Protein AF-A0A6V8MWA5-F1 (afdb_monomer_lite)

Organism: NCBI:txid2740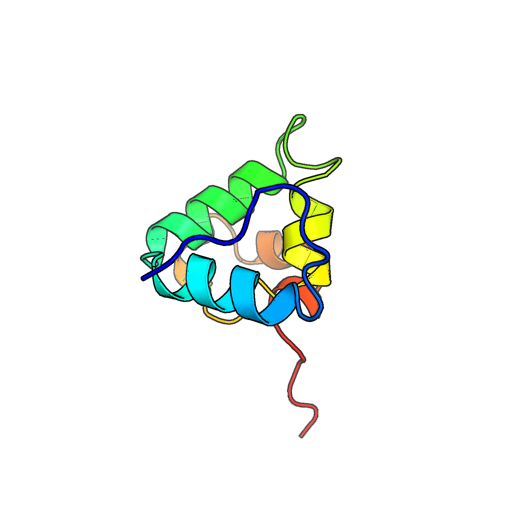185

Radius of gyration: 13.88 Å; chains: 1; bounding box: 42×32×24 Å

Sequence (83 aa):
MQLLPASAPIDDKKVYVNFVRAQMFVYHLAILFYNCLSINGCEKFKELLENYEFLEDMDLTLLFDWEHKSLCAPQAFGKMLVD

Secondary structure (DSSP, 8-state):
-PPPPTTS--TTHHHHHHHHHHT--HHHHHHHHHHHTSTTTTTTHHHHHHHTTTTTT--GGGSSSGGGGGGS-GGGG------

InterPro domains:
  IPR031709 Putative phage abortive infection protein [PF16872] (12-59)

Foldseek 3Di:
DDDDPPPDPPPCVLVVLVVVLVVDDQVVLLVLLVVLLDPVNVPPVLCVLQVNLSCLVHDCVSDPDNCSCVVHDPSSNPDPPPD

Structure (mmCIF, N/CA/C/O backbone):
data_AF-A0A6V8MWA5-F1
#
_entry.id   AF-A0A6V8MWA5-F1
#
loop_
_atom_site.group_PDB
_atom_site.id
_atom_site.type_symbol
_atom_site.label_atom_id
_atom_site.label_alt_id
_atom_site.label_comp_id
_atom_site.label_asym_id
_atom_site.label_entity_id
_atom_site.label_seq_id
_atom_site.pdbx_PDB_ins_code
_atom_site.Cartn_x
_atom_site.Cartn_y
_atom_site.Cartn_z
_atom_site.occupancy
_atom_site.B_iso_or_equiv
_atom_site.auth_seq_id
_atom_site.auth_comp_id
_atom_site.auth_asym_id
_atom_site.auth_atom_id
_atom_site.pdbx_PDB_model_num
ATOM 1 N N . MET A 1 1 ? -28.577 4.546 -5.367 1.00 40.38 1 MET A N 1
ATOM 2 C CA . MET A 1 1 ? -27.533 3.938 -4.520 1.00 40.38 1 MET A CA 1
ATOM 3 C C . MET A 1 1 ? -27.714 4.493 -3.114 1.00 40.38 1 MET A C 1
ATOM 5 O O . MET A 1 1 ? -27.408 5.656 -2.900 1.00 40.38 1 MET A O 1
ATOM 9 N N . GLN A 1 2 ? -28.353 3.748 -2.206 1.00 42.75 2 GLN A N 1
ATOM 10 C CA . GLN A 1 2 ? -28.480 4.177 -0.808 1.00 42.75 2 GLN A CA 1
ATOM 11 C C . GLN A 1 2 ? -27.160 3.868 -0.101 1.00 42.75 2 GLN A C 1
ATOM 13 O O . GLN A 1 2 ? -26.728 2.719 -0.081 1.00 42.75 2 GLN A O 1
ATOM 18 N N . LEU A 1 3 ? -26.501 4.904 0.413 1.00 52.88 3 LEU A N 1
ATOM 19 C CA . LEU A 1 3 ? -25.325 4.760 1.264 1.00 52.88 3 LEU A CA 1
ATOM 20 C C . LEU A 1 3 ? -25.797 4.262 2.635 1.00 52.88 3 LEU A C 1
ATOM 22 O O . LEU A 1 3 ? -26.700 4.854 3.228 1.00 52.88 3 LEU A O 1
ATOM 26 N N . LEU A 1 4 ? -25.217 3.161 3.113 1.00 54.66 4 LEU A N 1
ATOM 27 C CA . LEU A 1 4 ? -25.471 2.655 4.461 1.00 54.66 4 LEU A CA 1
ATOM 28 C C . LEU A 1 4 ? -25.040 3.701 5.504 1.00 54.66 4 LEU A C 1
ATOM 30 O O . LEU A 1 4 ? -24.060 4.418 5.280 1.00 54.66 4 LEU A O 1
ATOM 34 N N . PRO A 1 5 ? -25.751 3.815 6.641 1.00 52.69 5 PRO A N 1
ATOM 35 C CA . PRO A 1 5 ? -25.348 4.718 7.710 1.00 52.69 5 PRO A CA 1
ATOM 36 C C . PRO A 1 5 ? -23.959 4.325 8.226 1.00 52.69 5 PRO A C 1
ATOM 38 O O . PRO A 1 5 ? -23.645 3.142 8.338 1.00 52.69 5 PRO A O 1
ATOM 41 N N . ALA A 1 6 ? -23.142 5.321 8.579 1.00 55.81 6 ALA A N 1
ATOM 42 C CA . ALA A 1 6 ? -21.737 5.151 8.969 1.00 55.81 6 ALA A CA 1
ATOM 43 C C . ALA A 1 6 ? -21.498 4.198 10.165 1.00 55.81 6 ALA A C 1
ATOM 45 O O . ALA A 1 6 ? -20.361 3.810 10.417 1.00 55.81 6 ALA A O 1
ATOM 46 N N . SER A 1 7 ? -22.551 3.834 10.903 1.00 56.84 7 SER A N 1
ATOM 47 C CA . SER A 1 7 ? -22.525 2.943 12.068 1.00 56.84 7 SER A CA 1
ATOM 48 C C . SER A 1 7 ? -23.116 1.549 11.824 1.00 56.84 7 SER A C 1
ATOM 50 O O . SER A 1 7 ? -23.163 0.752 12.761 1.00 56.84 7 SER A O 1
ATOM 52 N N . ALA A 1 8 ? -23.594 1.236 10.613 1.00 56.38 8 ALA A N 1
ATOM 53 C CA . ALA A 1 8 ? -24.091 -0.105 10.315 1.00 56.38 8 ALA A CA 1
ATOM 54 C C . ALA A 1 8 ? -22.940 -1.126 10.391 1.00 56.38 8 ALA A C 1
ATOM 56 O O . ALA A 1 8 ? -21.851 -0.840 9.882 1.00 56.38 8 ALA A O 1
ATOM 57 N N . PRO A 1 9 ? -23.153 -2.313 10.990 1.00 60.59 9 PRO A N 1
ATOM 58 C CA . PRO A 1 9 ? -22.192 -3.401 10.908 1.00 60.59 9 PRO A CA 1
ATOM 59 C C . PRO A 1 9 ? -21.906 -3.696 9.435 1.00 60.59 9 PRO A C 1
ATOM 61 O O . PRO A 1 9 ? -22.807 -4.011 8.660 1.00 60.59 9 PRO A O 1
ATOM 64 N N . ILE A 1 10 ? -20.650 -3.519 9.034 1.00 69.06 10 ILE A N 1
ATOM 65 C CA . ILE A 1 10 ? -20.193 -3.915 7.710 1.00 69.06 10 ILE A CA 1
ATOM 66 C C . ILE A 1 10 ? -19.824 -5.392 7.816 1.00 69.06 10 ILE A C 1
ATOM 68 O O . ILE A 1 10 ? -18.733 -5.717 8.287 1.00 69.06 10 ILE A O 1
ATOM 72 N N . ASP A 1 11 ? -20.750 -6.260 7.411 1.00 70.62 11 ASP A N 1
ATOM 73 C CA . ASP A 1 11 ? -20.582 -7.717 7.491 1.00 70.62 11 ASP A CA 1
ATOM 74 C C . ASP A 1 11 ? -19.388 -8.211 6.659 1.00 70.62 11 ASP A C 1
ATOM 76 O O . ASP A 1 11 ? -18.715 -9.163 7.048 1.00 70.62 11 ASP A O 1
ATOM 80 N N . ASP A 1 12 ? -19.067 -7.522 5.558 1.00 77.69 12 ASP A N 1
ATOM 81 C CA . ASP A 1 12 ? -17.949 -7.874 4.682 1.00 77.69 12 ASP A CA 1
ATOM 82 C C . ASP A 1 12 ? -17.075 -6.656 4.354 1.00 77.69 12 ASP A C 1
ATOM 84 O O . ASP A 1 12 ? -17.197 -6.014 3.311 1.00 77.69 12 ASP A O 1
ATOM 88 N N . LYS A 1 13 ? -16.170 -6.308 5.276 1.00 83.94 13 LYS A N 1
ATOM 89 C CA . LYS A 1 13 ? -15.225 -5.189 5.103 1.00 83.94 13 LYS A CA 1
ATOM 90 C C . LYS A 1 13 ? -14.321 -5.372 3.878 1.00 83.94 13 LYS A C 1
ATOM 92 O O . LYS A 1 13 ? -13.924 -4.376 3.274 1.00 83.94 13 LYS A O 1
ATOM 97 N N . LYS A 1 14 ? -14.038 -6.619 3.480 1.00 83.19 14 LYS A N 1
ATOM 98 C CA . LYS A 1 14 ? -13.198 -6.922 2.315 1.00 83.19 14 LYS A CA 1
ATOM 99 C C . LYS A 1 14 ? -13.885 -6.497 1.020 1.00 83.19 14 LYS A C 1
ATOM 101 O O . LYS A 1 14 ? -13.232 -5.916 0.159 1.00 83.19 14 LYS A O 1
ATOM 106 N N . VAL A 1 15 ? -15.203 -6.669 0.910 1.00 85.50 15 VAL A N 1
ATOM 107 C CA . VAL A 1 15 ? -15.982 -6.168 -0.236 1.00 85.50 15 VAL A CA 1
ATOM 108 C C . VAL A 1 15 ? -15.838 -4.651 -0.402 1.00 85.50 15 VAL A C 1
ATOM 110 O O . VAL A 1 15 ? -15.585 -4.180 -1.508 1.00 85.50 15 VAL A O 1
ATOM 113 N N . TYR A 1 16 ? -15.917 -3.872 0.679 1.00 86.62 16 TYR A N 1
ATOM 114 C CA . TYR A 1 16 ? -15.754 -2.413 0.598 1.00 86.62 16 TYR A CA 1
ATOM 115 C C . TYR A 1 16 ? -14.334 -2.001 0.240 1.00 86.62 16 TYR A C 1
ATOM 117 O O . TYR A 1 16 ? -14.146 -1.100 -0.574 1.00 86.62 16 TYR A O 1
ATOM 125 N N . VAL A 1 17 ? -13.339 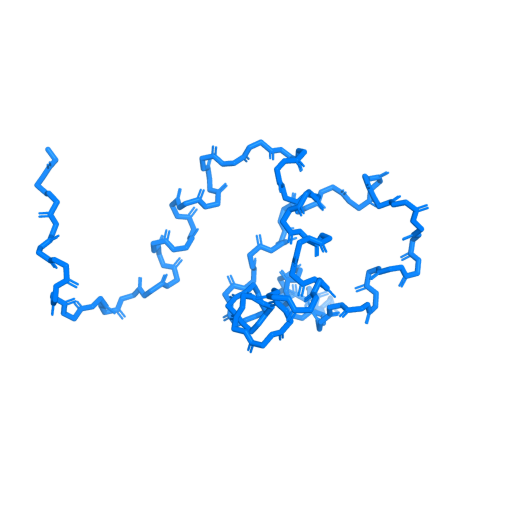-2.673 0.818 1.00 87.69 17 VAL A N 1
ATOM 126 C CA . VAL A 1 17 ? -11.941 -2.439 0.462 1.00 87.69 17 VAL A CA 1
ATOM 127 C C . VAL A 1 17 ? -11.712 -2.722 -1.022 1.00 87.69 17 VAL A C 1
ATOM 129 O O . VAL A 1 17 ? -11.122 -1.892 -1.710 1.00 87.69 17 VAL A O 1
ATOM 132 N N . ASN A 1 18 ? -12.262 -3.818 -1.544 1.00 86.62 18 ASN A N 1
ATOM 133 C CA . ASN A 1 18 ? -12.205 -4.142 -2.966 1.00 86.62 18 ASN A CA 1
ATOM 134 C C . ASN A 1 18 ? -12.884 -3.076 -3.833 1.00 86.62 18 ASN A C 1
ATOM 136 O O . ASN A 1 18 ? -12.323 -2.682 -4.852 1.00 86.62 18 ASN A O 1
ATOM 140 N N . PHE A 1 19 ? -14.043 -2.554 -3.420 1.00 88.25 19 PHE A N 1
ATOM 141 C CA . PHE A 1 19 ? -14.697 -1.449 -4.126 1.00 88.25 19 PHE A CA 1
ATOM 142 C C . PHE A 1 19 ? -13.841 -0.180 -4.153 1.00 88.25 19 PHE A C 1
ATOM 144 O O . PHE A 1 19 ? -13.735 0.459 -5.198 1.00 88.25 19 PHE A O 1
ATOM 151 N N . VAL A 1 20 ? -13.223 0.185 -3.027 1.00 88.50 20 VAL A N 1
ATOM 152 C CA . VAL A 1 20 ? -12.330 1.350 -2.944 1.00 88.50 20 VAL A CA 1
ATOM 153 C C . VAL A 1 20 ? -11.089 1.141 -3.813 1.00 88.50 20 VAL A C 1
ATOM 155 O O . VAL A 1 20 ? -10.740 2.027 -4.589 1.00 88.50 20 VAL A O 1
ATOM 158 N N . ARG A 1 21 ? -10.459 -0.035 -3.739 1.00 87.44 21 ARG A N 1
ATOM 159 C CA . ARG A 1 21 ? -9.291 -0.405 -4.550 1.00 87.44 21 ARG A CA 1
ATOM 160 C C . ARG A 1 21 ? -9.598 -0.353 -6.046 1.00 87.44 21 ARG A C 1
ATOM 162 O O . ARG A 1 21 ? -8.821 0.222 -6.795 1.00 87.44 21 ARG A O 1
ATOM 169 N N . ALA A 1 22 ? -10.755 -0.859 -6.474 1.00 88.88 22 ALA A N 1
ATOM 170 C CA . ALA A 1 22 ? -11.172 -0.845 -7.878 1.00 88.88 22 ALA A CA 1
ATOM 171 C C . ALA A 1 22 ? -11.329 0.574 -8.465 1.00 88.88 22 ALA A C 1
ATOM 173 O O . ALA A 1 22 ? -11.325 0.742 -9.682 1.00 88.88 22 ALA A O 1
ATOM 174 N N . GLN A 1 23 ? -11.470 1.600 -7.619 1.00 90.44 23 GLN A N 1
ATOM 175 C CA . GLN A 1 23 ? -11.522 3.007 -8.034 1.00 90.44 23 GLN A CA 1
ATOM 176 C C . GLN A 1 23 ? -10.120 3.634 -8.173 1.00 90.44 23 GLN A C 1
ATOM 178 O O . GLN A 1 23 ? -9.996 4.767 -8.640 1.00 90.44 23 GLN A O 1
ATOM 183 N N . MET A 1 24 ? -9.057 2.948 -7.742 1.00 90.56 24 MET A N 1
ATOM 184 C CA . MET A 1 24 ? -7.703 3.492 -7.706 1.00 90.56 24 MET A CA 1
ATOM 185 C C . MET A 1 24 ? -6.902 3.137 -8.958 1.00 90.56 24 MET A C 1
ATOM 187 O O . MET A 1 24 ? -6.740 1.977 -9.317 1.00 90.56 24 MET A O 1
ATOM 191 N N . PHE A 1 25 ? -6.327 4.157 -9.595 1.00 89.75 25 PHE A N 1
ATOM 192 C CA . PHE A 1 25 ? -5.286 3.974 -10.608 1.00 89.75 25 PHE A CA 1
ATOM 193 C C . PHE A 1 25 ? -3.986 3.421 -9.999 1.00 89.75 25 PHE A C 1
ATOM 195 O O . PHE A 1 25 ? -3.670 3.701 -8.843 1.00 89.75 25 PHE A O 1
ATOM 202 N N . VAL A 1 26 ? -3.183 2.723 -10.809 1.00 87.75 26 VAL A N 1
ATOM 203 C CA . VAL A 1 26 ? -1.930 2.055 -10.391 1.00 87.75 26 VAL A CA 1
ATOM 204 C C . VAL A 1 26 ? -0.956 2.962 -9.623 1.00 87.75 26 VAL A C 1
ATOM 206 O O . VAL A 1 26 ? -0.379 2.548 -8.621 1.00 87.75 26 VAL A O 1
ATOM 209 N N . TYR A 1 27 ? -0.836 4.237 -10.008 1.00 94.06 27 TYR A N 1
ATOM 210 C CA . TYR A 1 27 ? 0.033 5.199 -9.319 1.00 94.06 27 TYR A CA 1
ATOM 211 C C . TYR A 1 27 ? -0.444 5.543 -7.903 1.00 94.06 27 TYR A C 1
ATOM 213 O O . TYR A 1 27 ? 0.375 5.828 -7.030 1.00 94.06 27 TYR A O 1
ATOM 221 N N . HIS A 1 28 ? -1.754 5.497 -7.643 1.00 93.81 28 HIS A N 1
ATOM 222 C CA . HIS A 1 28 ? -2.273 5.716 -6.296 1.00 93.81 28 HIS A CA 1
ATOM 223 C C . HIS A 1 28 ? -1.852 4.592 -5.353 1.00 93.81 28 HIS A C 1
ATOM 225 O O . HIS A 1 28 ? -1.493 4.880 -4.216 1.00 93.81 28 HIS A O 1
ATOM 231 N N . LEU A 1 29 ? -1.826 3.339 -5.821 1.00 93.62 29 LEU A N 1
ATOM 232 C CA . LEU A 1 29 ? -1.366 2.209 -5.009 1.00 93.62 29 LEU A CA 1
ATOM 233 C C . LEU A 1 29 ? 0.101 2.382 -4.596 1.00 93.62 29 LEU A C 1
ATOM 235 O O . LEU A 1 29 ? 0.428 2.184 -3.429 1.00 93.62 29 LEU A O 1
ATOM 239 N N . ALA A 1 30 ? 0.960 2.861 -5.502 1.00 94.38 30 ALA A N 1
ATOM 240 C CA . ALA A 1 30 ? 2.355 3.168 -5.180 1.00 94.38 30 ALA A CA 1
ATOM 241 C C . ALA A 1 30 ? 2.498 4.304 -4.150 1.00 94.38 30 ALA A C 1
ATOM 243 O O . ALA A 1 30 ? 3.286 4.198 -3.209 1.00 94.38 30 ALA A O 1
ATOM 244 N N . ILE A 1 31 ? 1.701 5.370 -4.273 1.00 94.75 31 ILE A N 1
ATOM 245 C CA . ILE A 1 31 ? 1.691 6.464 -3.288 1.00 94.75 31 ILE A CA 1
ATOM 246 C C . ILE A 1 31 ? 1.216 5.961 -1.921 1.00 94.75 31 ILE A C 1
ATOM 248 O O . ILE A 1 31 ? 1.825 6.289 -0.903 1.00 94.75 31 ILE A O 1
ATOM 252 N N . LEU A 1 32 ? 0.147 5.163 -1.880 1.00 94.19 32 LEU A N 1
ATOM 253 C CA . LEU A 1 32 ? -0.394 4.612 -0.637 1.00 94.19 32 LEU A CA 1
ATOM 254 C C . LEU A 1 32 ? 0.571 3.625 0.019 1.00 94.19 32 LEU A C 1
ATOM 256 O O . LEU A 1 32 ? 0.715 3.657 1.240 1.00 94.19 32 LEU A O 1
ATOM 260 N N . PHE A 1 33 ? 1.281 2.822 -0.775 1.00 95.56 33 PHE A N 1
ATOM 261 C CA . PHE A 1 33 ? 2.358 1.967 -0.293 1.00 95.56 33 PHE A CA 1
ATOM 262 C C . PHE A 1 33 ? 3.409 2.790 0.466 1.00 95.56 33 PHE A C 1
ATOM 264 O O . PHE A 1 33 ? 3.656 2.532 1.640 1.00 95.56 33 PHE A O 1
ATOM 271 N N . TYR A 1 34 ? 3.960 3.854 -0.123 1.00 95.81 34 TYR A N 1
ATOM 272 C CA . TYR A 1 34 ? 4.941 4.684 0.588 1.00 95.81 34 TYR A CA 1
ATOM 273 C C . TYR A 1 34 ? 4.335 5.478 1.748 1.00 95.81 34 TYR A C 1
ATOM 275 O O . TYR A 1 34 ? 4.983 5.674 2.778 1.00 95.81 34 TYR A O 1
ATOM 283 N N . ASN A 1 35 ? 3.077 5.902 1.628 1.00 94.81 35 ASN A N 1
ATOM 284 C CA . ASN A 1 35 ? 2.381 6.590 2.706 1.00 94.81 35 ASN A CA 1
ATOM 285 C C . ASN A 1 35 ? 2.217 5.698 3.944 1.00 94.81 35 ASN A C 1
ATOM 287 O O . ASN A 1 35 ? 2.414 6.179 5.061 1.00 94.81 35 ASN A O 1
ATOM 291 N N . CYS A 1 36 ? 1.933 4.406 3.764 1.00 95.12 36 CYS A N 1
ATOM 292 C CA . CYS A 1 36 ? 1.777 3.471 4.877 1.00 95.12 36 CYS A CA 1
ATOM 293 C C . CYS A 1 36 ? 3.083 3.200 5.632 1.00 95.12 36 CYS A C 1
ATOM 295 O O . CYS A 1 36 ? 3.050 2.803 6.791 1.00 95.12 36 CYS A O 1
ATOM 297 N N . LEU A 1 37 ? 4.231 3.471 5.012 1.00 94.81 37 LEU A N 1
ATOM 298 C CA . LEU A 1 37 ? 5.544 3.361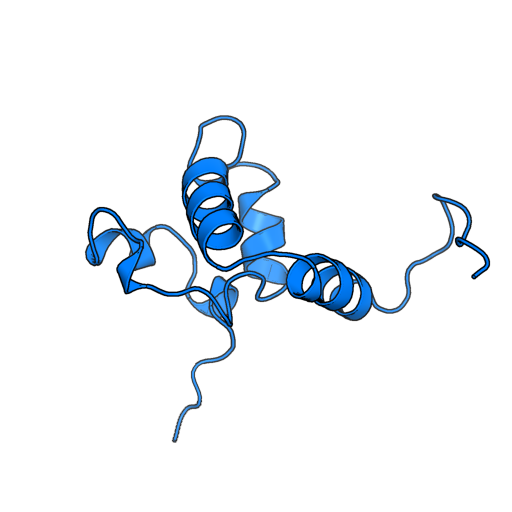 5.647 1.00 94.81 37 LEU A CA 1
ATOM 299 C C . LEU A 1 37 ? 5.931 4.622 6.432 1.00 94.81 37 LEU A C 1
ATOM 301 O O . LEU A 1 37 ? 6.894 4.600 7.197 1.00 94.81 37 LEU A O 1
ATOM 305 N N . SER A 1 38 ? 5.199 5.725 6.256 1.00 94.56 38 SER A N 1
ATOM 306 C CA . SER A 1 38 ? 5.446 6.960 7.000 1.00 94.56 38 SER A CA 1
ATOM 307 C C . SER A 1 38 ? 5.114 6.803 8.486 1.00 94.56 38 SER A C 1
ATOM 309 O O . SER A 1 38 ? 4.306 5.956 8.864 1.00 94.56 38 SER A O 1
ATOM 311 N N . ILE A 1 39 ? 5.661 7.687 9.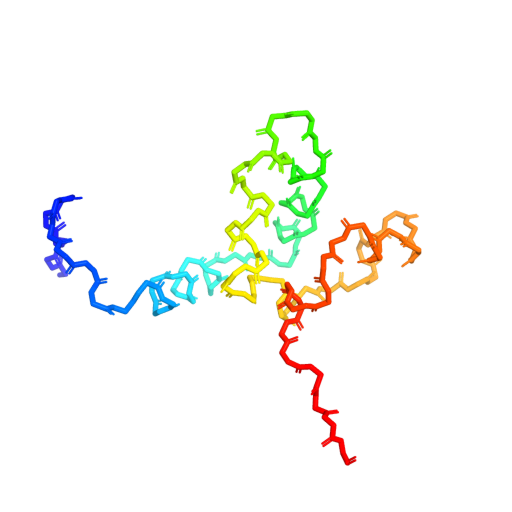324 1.00 92.31 39 ILE A N 1
ATOM 312 C CA . ILE A 1 39 ? 5.395 7.712 10.774 1.00 92.31 39 ILE A CA 1
ATOM 313 C C . ILE A 1 39 ? 3.897 7.777 11.118 1.00 92.31 39 ILE A C 1
ATOM 315 O O . ILE A 1 39 ? 3.471 7.232 12.126 1.00 92.31 39 ILE A O 1
ATOM 319 N N . ASN A 1 40 ? 3.089 8.401 10.253 1.00 90.56 40 ASN A N 1
ATOM 320 C CA . ASN A 1 40 ? 1.643 8.523 10.443 1.00 90.56 40 ASN A CA 1
ATOM 321 C C . ASN A 1 40 ? 0.858 7.361 9.811 1.00 90.56 40 ASN A C 1
ATOM 323 O O . ASN A 1 40 ? -0.304 7.144 10.148 1.00 90.56 40 ASN A O 1
ATOM 327 N N . GLY A 1 41 ? 1.463 6.645 8.861 1.00 88.75 41 GLY A N 1
ATOM 328 C CA . GLY A 1 41 ? 0.834 5.538 8.145 1.00 88.75 41 GLY A CA 1
ATOM 329 C C . GLY A 1 41 ? 1.123 4.170 8.760 1.00 88.75 41 GLY A C 1
ATOM 330 O O . GLY A 1 41 ? 0.306 3.259 8.620 1.00 88.75 41 GLY A O 1
ATOM 331 N N . CYS A 1 42 ? 2.243 4.024 9.468 1.00 91.81 42 CYS A N 1
ATOM 332 C CA . CYS A 1 42 ? 2.726 2.720 9.909 1.00 91.81 42 CYS A CA 1
ATOM 333 C C . CYS A 1 42 ? 1.902 2.101 11.043 1.00 91.81 42 CYS A C 1
ATOM 335 O O . CYS A 1 42 ? 1.857 0.879 11.138 1.00 91.81 42 CYS A O 1
ATOM 337 N N . GLU A 1 43 ? 1.224 2.910 11.864 1.00 88.44 43 GLU A N 1
ATOM 338 C CA . GLU A 1 43 ? 0.462 2.399 13.010 1.00 88.44 43 GLU A CA 1
ATOM 339 C C . GLU A 1 43 ? -0.859 1.736 12.610 1.00 88.44 43 GLU A C 1
ATOM 341 O O . GLU A 1 43 ? -1.152 0.637 13.060 1.00 88.44 43 GLU A O 1
ATOM 346 N N . LYS A 1 44 ? -1.681 2.407 11.792 1.00 88.81 44 LYS A N 1
ATOM 347 C CA . LYS A 1 44 ? -3.046 1.943 11.466 1.00 88.81 44 LYS A CA 1
ATOM 348 C C . LYS A 1 44 ? -3.249 1.673 9.987 1.00 88.81 44 LYS A C 1
ATOM 350 O O . LYS A 1 44 ? -3.966 0.750 9.617 1.00 88.81 44 LYS A O 1
ATOM 355 N N . PHE A 1 45 ? -2.666 2.503 9.126 1.00 92.06 45 PHE A N 1
ATOM 356 C CA . PHE A 1 45 ? -2.933 2.412 7.696 1.00 92.06 45 PHE A CA 1
ATOM 357 C C . PHE A 1 45 ? -2.238 1.197 7.078 1.00 92.06 45 PHE A C 1
ATOM 359 O O . PHE A 1 45 ? -2.857 0.460 6.314 1.00 92.06 45 PHE A O 1
ATOM 366 N N . LYS A 1 46 ? -0.996 0.930 7.489 1.00 94.12 46 LYS A N 1
ATOM 367 C CA . LYS A 1 46 ? -0.254 -0.273 7.107 1.00 94.12 46 LYS A CA 1
ATOM 368 C C . LYS A 1 46 ? -0.992 -1.560 7.481 1.00 94.12 46 LYS A C 1
ATOM 370 O O . LYS A 1 46 ? -1.158 -2.424 6.628 1.00 94.12 46 LYS A O 1
ATOM 375 N N . GLU A 1 47 ? -1.508 -1.644 8.708 1.00 92.50 47 GLU A N 1
ATOM 376 C CA . GLU A 1 47 ? -2.302 -2.792 9.165 1.00 92.50 47 GLU A CA 1
ATOM 377 C C . GLU A 1 47 ? -3.530 -3.027 8.266 1.00 92.50 47 GLU A C 1
ATOM 379 O O . GLU A 1 47 ? -3.832 -4.162 7.903 1.00 92.50 47 GLU A O 1
ATOM 384 N N . LEU A 1 48 ? -4.231 -1.963 7.858 1.00 91.00 48 LEU A N 1
ATOM 385 C CA . LEU A 1 48 ? -5.380 -2.076 6.955 1.00 91.00 48 LEU A CA 1
ATOM 386 C C . LEU A 1 48 ? -4.978 -2.569 5.558 1.00 91.00 48 LEU A C 1
ATOM 388 O O . LEU A 1 48 ? -5.663 -3.422 5.000 1.00 91.00 48 LEU A O 1
ATOM 392 N N . LEU A 1 49 ? -3.881 -2.064 4.991 1.00 92.31 49 LEU A N 1
ATOM 393 C CA . LEU A 1 49 ? -3.383 -2.538 3.693 1.00 92.31 49 LEU A CA 1
ATOM 394 C C . LEU A 1 49 ? -3.062 -4.036 3.736 1.00 92.31 49 LEU A C 1
ATOM 396 O O . LEU A 1 49 ? -3.440 -4.778 2.829 1.00 92.31 49 LEU A O 1
ATOM 400 N N . GLU A 1 50 ? -2.402 -4.474 4.808 1.00 93.12 50 GLU A N 1
ATOM 401 C CA . GLU A 1 50 ? -1.983 -5.860 5.006 1.00 93.12 50 GLU A CA 1
ATOM 402 C C . GLU A 1 50 ? -3.168 -6.800 5.265 1.00 93.12 50 GLU A C 1
ATOM 404 O O . GLU A 1 50 ? -3.266 -7.847 4.630 1.00 93.12 50 GLU A O 1
ATOM 409 N N . ASN A 1 51 ? -4.099 -6.424 6.145 1.00 92.06 51 ASN A N 1
ATOM 410 C CA . ASN A 1 51 ? -5.234 -7.273 6.528 1.00 92.06 51 ASN A CA 1
ATOM 411 C C . ASN A 1 51 ? -6.268 -7.471 5.411 1.00 92.06 51 ASN A C 1
ATOM 413 O O . ASN A 1 51 ? -7.058 -8.415 5.473 1.00 92.06 51 ASN A O 1
ATOM 417 N N . TYR A 1 52 ? -6.289 -6.588 4.411 1.00 91.50 52 TYR A N 1
ATOM 418 C CA . TYR A 1 52 ? -7.267 -6.628 3.324 1.00 91.50 52 TYR A CA 1
ATOM 419 C C . TYR A 1 52 ? -6.651 -6.831 1.936 1.00 91.50 52 TYR A C 1
ATOM 421 O O . TYR A 1 52 ? -7.353 -6.618 0.950 1.00 91.50 52 TYR A O 1
ATOM 429 N N . GLU A 1 53 ? -5.387 -7.267 1.849 1.00 93.19 53 GLU A N 1
ATOM 430 C CA . GLU A 1 53 ? -4.717 -7.582 0.571 1.00 93.19 53 GLU A CA 1
ATO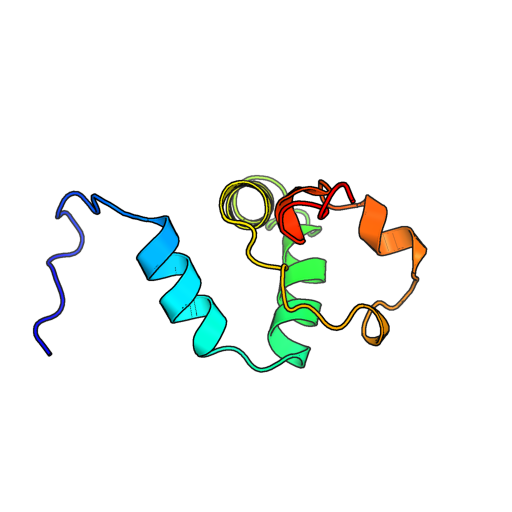M 431 C C . GLU A 1 53 ? -4.769 -6.398 -0.423 1.00 93.19 53 GLU A C 1
ATOM 433 O O . GLU A 1 53 ? -4.926 -6.563 -1.631 1.00 93.19 53 GLU A O 1
ATOM 438 N N . PHE A 1 54 ? -4.692 -5.164 0.087 1.00 92.62 54 PHE A N 1
ATOM 439 C CA . PHE A 1 54 ? -5.037 -3.957 -0.675 1.00 92.62 54 PHE A CA 1
ATOM 440 C C . PHE A 1 54 ? -4.089 -3.685 -1.861 1.00 92.62 54 PHE A C 1
ATOM 442 O O . PHE A 1 54 ? -4.460 -2.994 -2.808 1.00 92.62 54 PHE A O 1
ATOM 449 N N . LEU A 1 55 ? -2.868 -4.220 -1.818 1.00 93.56 55 LEU A N 1
ATOM 450 C CA . LEU A 1 55 ? -1.830 -4.052 -2.839 1.00 93.56 55 LEU A CA 1
ATOM 451 C C . LEU A 1 55 ? -1.739 -5.245 -3.805 1.00 93.56 55 LEU A C 1
ATOM 453 O O . LEU A 1 55 ? -0.753 -5.348 -4.529 1.00 93.56 55 LEU A O 1
ATOM 457 N N . GLU A 1 56 ? -2.728 -6.142 -3.833 1.00 91.44 56 GLU A N 1
ATOM 458 C CA . GLU A 1 56 ? -2.756 -7.319 -4.722 1.00 91.44 56 GLU A CA 1
ATOM 459 C C . GLU A 1 56 ? -2.549 -6.964 -6.209 1.00 91.44 56 GLU A C 1
ATOM 461 O O . GLU A 1 56 ? -1.781 -7.639 -6.888 1.00 91.44 56 GLU A O 1
ATOM 466 N N . ASP A 1 57 ? -3.130 -5.857 -6.691 1.00 88.62 57 ASP A N 1
ATOM 467 C CA . ASP A 1 57 ? -2.976 -5.389 -8.084 1.00 88.62 57 ASP A CA 1
ATOM 468 C C . ASP A 1 57 ? -1.887 -4.311 -8.257 1.00 88.62 57 ASP A C 1
ATOM 470 O O . ASP A 1 57 ? -1.875 -3.568 -9.244 1.00 88.62 57 ASP A O 1
ATOM 474 N N . MET A 1 58 ? -0.995 -4.141 -7.276 1.00 92.19 58 MET A N 1
ATOM 475 C CA . MET A 1 58 ? 0.028 -3.100 -7.347 1.00 92.19 58 MET A CA 1
ATOM 476 C C . MET A 1 58 ? 1.090 -3.428 -8.406 1.00 92.19 58 MET A C 1
ATOM 478 O O . MET A 1 58 ? 1.724 -4.482 -8.378 1.00 92.19 58 MET A O 1
ATOM 482 N N . ASP A 1 59 ? 1.364 -2.465 -9.287 1.00 93.31 59 ASP A N 1
ATOM 483 C CA . ASP A 1 59 ? 2.505 -2.524 -10.198 1.00 93.31 59 ASP A CA 1
ATOM 484 C C . ASP A 1 59 ? 3.817 -2.305 -9.423 1.00 93.31 59 ASP A C 1
ATOM 486 O O . ASP A 1 59 ? 4.161 -1.187 -9.028 1.00 93.31 59 ASP A O 1
ATOM 490 N N . LEU A 1 60 ? 4.559 -3.393 -9.201 1.00 93.25 60 LEU A N 1
ATOM 491 C CA . LEU A 1 60 ? 5.823 -3.379 -8.460 1.00 93.25 60 LEU A CA 1
ATOM 492 C C . LEU A 1 60 ? 6.942 -2.607 -9.178 1.00 93.25 60 LEU A C 1
ATOM 494 O O . LEU A 1 60 ? 7.929 -2.253 -8.535 1.00 93.25 60 LEU A O 1
ATOM 498 N N . THR A 1 61 ? 6.801 -2.304 -10.474 1.00 95.31 61 THR A N 1
ATOM 499 C CA . THR A 1 61 ? 7.774 -1.474 -11.207 1.00 95.31 61 THR A CA 1
ATOM 500 C C . THR A 1 61 ? 7.740 -0.005 -10.777 1.00 95.31 61 THR A C 1
ATOM 502 O O . THR A 1 61 ? 8.681 0.738 -11.048 1.00 95.31 61 THR A O 1
ATOM 505 N N . LEU A 1 62 ? 6.684 0.410 -10.065 1.00 95.50 62 LEU A N 1
ATOM 506 C CA . LEU A 1 62 ? 6.529 1.755 -9.509 1.00 95.50 62 LEU A CA 1
ATOM 507 C C . LEU A 1 62 ? 7.239 1.944 -8.160 1.00 95.50 62 LEU A C 1
ATOM 509 O O . LEU A 1 62 ? 7.221 3.046 -7.606 1.00 95.50 62 LEU A O 1
ATOM 513 N N . LEU A 1 63 ? 7.847 0.892 -7.608 1.00 96.06 63 LEU A N 1
ATOM 514 C CA . LEU A 1 63 ? 8.688 1.011 -6.423 1.00 96.06 63 LEU A CA 1
ATOM 515 C C . LEU A 1 63 ? 9.999 1.730 -6.773 1.00 96.06 63 LEU A C 1
ATOM 517 O O . LEU A 1 63 ? 10.642 1.425 -7.772 1.00 96.06 63 LEU A O 1
ATOM 521 N N . PHE A 1 64 ? 10.444 2.643 -5.907 1.00 95.69 64 PHE A N 1
ATOM 522 C CA . PHE A 1 64 ? 11.760 3.284 -6.018 1.00 95.69 64 PHE A CA 1
ATOM 523 C C . PHE A 1 64 ? 12.924 2.302 -5.827 1.00 95.69 64 PHE A C 1
ATOM 525 O O . PHE A 1 64 ? 14.016 2.547 -6.326 1.00 95.69 64 PHE A O 1
ATOM 532 N N . ASP A 1 65 ? 12.681 1.211 -5.098 1.00 96.06 65 ASP A N 1
ATOM 533 C CA . ASP A 1 65 ? 13.610 0.097 -4.907 1.00 96.06 65 ASP A CA 1
ATOM 534 C C . ASP A 1 65 ? 12.782 -1.188 -4.805 1.00 96.06 65 ASP A C 1
ATOM 536 O O . ASP A 1 65 ? 11.772 -1.214 -4.096 1.00 96.06 65 ASP A O 1
ATOM 540 N N . TRP A 1 66 ? 13.188 -2.243 -5.509 1.00 93.12 66 TRP A N 1
ATOM 541 C CA . TRP A 1 66 ? 12.500 -3.534 -5.495 1.00 93.12 66 TRP A CA 1
ATOM 542 C C . TRP A 1 66 ? 12.523 -4.178 -4.099 1.00 93.12 66 TRP A C 1
ATOM 544 O O . TRP A 1 66 ? 11.571 -4.872 -3.729 1.00 93.12 66 TRP A O 1
ATOM 554 N N . GLU A 1 67 ? 13.554 -3.898 -3.293 1.00 95.00 67 GLU A N 1
ATOM 555 C CA . GLU A 1 67 ? 13.667 -4.386 -1.916 1.00 95.00 67 GLU A CA 1
ATOM 556 C C . GLU A 1 67 ? 12.584 -3.793 -1.012 1.00 95.00 67 GLU A C 1
ATOM 558 O O . GLU A 1 67 ? 12.163 -4.440 -0.046 1.00 95.00 67 GLU A O 1
ATOM 563 N N . HIS A 1 68 ? 12.043 -2.615 -1.356 1.00 95.75 68 HIS A N 1
ATOM 564 C CA . HIS A 1 68 ? 10.979 -1.983 -0.581 1.00 95.75 68 HIS A CA 1
ATOM 565 C C . HIS A 1 68 ? 9.738 -2.862 -0.463 1.00 95.75 68 HIS A C 1
ATOM 567 O O . HIS A 1 68 ? 9.043 -2.761 0.542 1.00 95.75 68 HIS A O 1
ATOM 573 N N . LYS A 1 69 ? 9.483 -3.781 -1.405 1.00 94.25 69 LYS A N 1
ATOM 574 C CA . LYS A 1 69 ? 8.375 -4.744 -1.300 1.00 94.25 69 LYS A CA 1
ATOM 575 C C . LYS A 1 69 ? 8.351 -5.454 0.062 1.00 94.25 69 LYS A C 1
ATOM 577 O O . LYS A 1 69 ? 7.278 -5.690 0.607 1.00 94.25 69 LYS A O 1
ATOM 582 N N . SER A 1 70 ? 9.524 -5.745 0.628 1.00 94.88 70 SER A N 1
ATOM 583 C CA . SER A 1 70 ? 9.677 -6.420 1.925 1.00 94.88 70 SER A CA 1
ATOM 584 C C . SER A 1 70 ? 9.296 -5.566 3.144 1.00 94.88 70 SER A C 1
ATOM 586 O O . SER A 1 70 ? 9.167 -6.093 4.247 1.00 94.88 70 SER A O 1
ATOM 588 N N . LEU A 1 71 ? 9.091 -4.256 2.964 1.00 95.12 71 LEU A N 1
ATOM 589 C CA . LEU A 1 71 ? 8.689 -3.340 4.033 1.00 95.12 71 LEU A CA 1
ATOM 590 C C . LEU A 1 71 ? 7.213 -3.490 4.416 1.00 95.12 71 LEU A C 1
ATOM 592 O O . LEU A 1 71 ? 6.829 -3.046 5.499 1.00 95.12 71 LEU A O 1
ATOM 596 N N . CYS A 1 72 ? 6.401 -4.123 3.570 1.00 93.38 72 CYS A N 1
ATOM 597 C CA . CYS A 1 72 ? 5.044 -4.558 3.883 1.00 93.38 72 CYS A CA 1
ATOM 598 C C . CYS A 1 72 ? 5.000 -6.077 4.002 1.00 93.38 72 CYS A C 1
ATOM 600 O O . CYS A 1 72 ? 5.746 -6.799 3.337 1.00 93.38 72 CYS A O 1
ATOM 602 N N . ALA A 1 73 ? 4.099 -6.569 4.843 1.00 94.06 73 ALA A N 1
ATOM 603 C CA . ALA A 1 73 ? 3.908 -7.996 4.985 1.00 94.06 73 ALA A CA 1
ATOM 604 C C . ALA A 1 73 ? 3.409 -8.611 3.656 1.00 94.06 73 ALA A C 1
ATOM 606 O O . ALA A 1 73 ? 2.608 -7.980 2.957 1.00 94.06 73 ALA A O 1
ATOM 607 N N . PRO A 1 74 ? 3.845 -9.833 3.285 1.00 91.88 74 PRO A N 1
ATOM 608 C CA . PRO A 1 74 ? 3.533 -10.426 1.983 1.00 91.88 74 PRO A CA 1
ATOM 609 C C . PRO A 1 74 ? 2.036 -10.484 1.663 1.00 91.88 74 PRO A C 1
ATOM 611 O O . PRO A 1 74 ? 1.661 -10.300 0.510 1.00 91.88 74 PRO A O 1
ATOM 614 N N . GLN A 1 75 ? 1.184 -10.672 2.679 1.00 91.50 75 GLN A N 1
ATOM 615 C CA . GLN A 1 75 ? -0.270 -10.711 2.515 1.00 91.50 75 GLN A CA 1
ATOM 616 C C . GLN A 1 75 ? -0.872 -9.409 1.970 1.00 91.50 75 GLN A C 1
ATOM 618 O O . GLN A 1 75 ? -1.945 -9.455 1.381 1.00 91.50 75 GLN A O 1
ATOM 623 N N . ALA A 1 76 ? -0.194 -8.260 2.101 1.00 92.19 76 ALA A N 1
ATOM 624 C CA . ALA A 1 76 ? -0.664 -7.016 1.491 1.00 92.19 76 ALA A CA 1
ATOM 625 C C . ALA A 1 76 ? -0.800 -7.139 -0.031 1.00 92.19 76 ALA A C 1
ATOM 627 O O . ALA A 1 76 ? -1.652 -6.480 -0.615 1.00 92.19 76 ALA A O 1
ATOM 628 N N . PHE A 1 77 ? 0.012 -7.994 -0.656 1.00 92.44 77 PHE A N 1
ATOM 629 C CA . PHE A 1 77 ? 0.070 -8.206 -2.101 1.00 92.44 77 PHE A CA 1
ATOM 630 C C . PHE A 1 77 ? -0.789 -9.394 -2.562 1.00 92.44 77 PHE A C 1
ATOM 632 O O . PHE A 1 77 ? -0.552 -9.945 -3.634 1.00 92.44 77 PHE A O 1
ATOM 639 N N . GLY A 1 78 ? -1.771 -9.803 -1.755 1.00 87.31 78 GLY A N 1
ATOM 640 C CA . GLY A 1 78 ? -2.599 -10.973 -2.028 1.00 87.31 78 GLY A CA 1
ATOM 641 C C . GLY A 1 78 ? -1.955 -12.274 -1.555 1.00 87.31 78 GLY A C 1
ATOM 642 O O . GLY A 1 78 ? -0.801 -12.329 -1.116 1.00 87.31 78 GLY A O 1
ATOM 643 N N . LYS A 1 79 ? -2.721 -13.364 -1.613 1.00 71.94 79 LYS A N 1
ATOM 644 C CA . LYS A 1 79 ? -2.162 -14.696 -1.364 1.00 71.94 79 LYS A CA 1
ATOM 645 C C . LYS A 1 79 ? -1.195 -15.030 -2.496 1.00 71.94 79 LYS A C 1
ATOM 647 O O . LYS A 1 79 ? -1.596 -15.019 -3.655 1.00 71.94 79 LYS A O 1
ATOM 652 N N . MET A 1 80 ? 0.047 -15.397 -2.165 1.00 50.62 80 MET A N 1
ATOM 653 C CA . MET A 1 80 ? 0.873 -16.122 -3.129 1.00 50.62 80 MET A CA 1
ATOM 654 C C . MET A 1 80 ? 0.094 -17.372 -3.539 1.00 50.62 80 MET A C 1
ATOM 656 O O . MET A 1 80 ? -0.259 -18.183 -2.678 1.00 50.62 80 MET A O 1
ATOM 660 N N . LEU A 1 81 ? -0.204 -17.499 -4.833 1.00 39.16 81 LEU A N 1
ATOM 661 C CA . LEU A 1 81 ? -0.570 -18.782 -5.412 1.0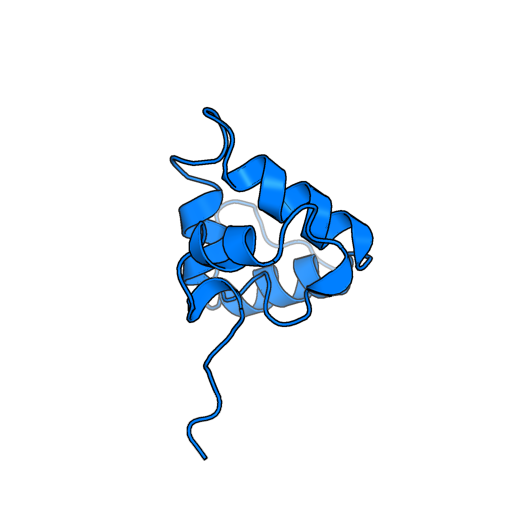0 39.16 81 LEU A CA 1
ATOM 662 C C . LEU A 1 81 ? 0.620 -19.703 -5.143 1.00 39.16 81 LEU A C 1
ATOM 664 O O . LEU A 1 81 ? 1.700 -19.532 -5.702 1.00 39.16 81 LEU A O 1
ATOM 668 N N . VAL A 1 82 ? 0.456 -20.583 -4.161 1.00 36.97 82 VAL A N 1
ATOM 669 C CA . VAL A 1 82 ? 1.316 -21.747 -4.022 1.00 36.97 82 VAL A CA 1
ATOM 670 C C . VAL A 1 82 ? 0.831 -22.687 -5.115 1.00 36.97 82 VAL A C 1
ATOM 672 O O . VAL A 1 82 ? -0.237 -23.283 -4.965 1.00 36.97 82 VAL A O 1
ATOM 675 N N . ASP A 1 83 ? 1.551 -22.695 -6.234 1.00 35.97 83 ASP A N 1
ATOM 676 C CA . ASP A 1 83 ? 1.443 -23.737 -7.260 1.00 35.97 83 ASP A CA 1
ATOM 677 C C . ASP A 1 83 ? 1.849 -25.105 -6.682 1.00 35.97 83 ASP A C 1
ATOM 679 O O . ASP A 1 83 ? 2.815 -25.155 -5.876 1.00 35.97 83 ASP A O 1
#

pLDDT: mean 84.25, std 16.38, range [35.97, 96.06]